Protein AF-A0A943UD88-F1 (afdb_monomer_lite)

Foldseek 3Di:
DKDKKKKFADDDQVLQVLLVVLLVPDPQFPDWDDDRGIIITTGPDDDDPVVVVVSCVVSVRDGMDMDD

Sequence (68 aa):
MAFSLFLQLYGCAETCERARALLENLPQIRRIDGKNTRLLLLLSSPISEGEFLSVLRKSGISGFSFYR

Radius of gyration: 10.81 Å; chains: 1; bounding box: 29×21×24 Å

pLDDT: mean 77.26, std 6.38, range [53.03, 86.56]

Structure (mmCIF, N/CA/C/O backbone):
data_AF-A0A943UD88-F1
#
_entry.id   AF-A0A943UD88-F1
#
loop_
_atom_site.group_PDB
_atom_site.id
_atom_site.type_symbol
_atom_site.label_atom_id
_atom_site.label_alt_id
_atom_site.label_comp_id
_atom_site.label_asym_id
_atom_site.label_entity_id
_atom_site.label_seq_id
_atom_site.pdbx_PDB_ins_code
_atom_site.Cartn_x
_atom_site.Cartn_y
_atom_site.Cartn_z
_atom_site.occupancy
_atom_site.B_iso_or_equiv
_atom_site.auth_seq_id
_atom_site.auth_comp_id
_atom_site.auth_asym_id
_atom_site.auth_atom_id
_atom_site.pdbx_PDB_model_num
ATOM 1 N N . MET A 1 1 ? -20.890 10.410 3.844 1.00 53.03 1 MET A N 1
ATOM 2 C CA . MET A 1 1 ? -19.739 11.205 3.364 1.00 53.03 1 MET A CA 1
ATOM 3 C C . MET A 1 1 ? -18.667 10.231 2.910 1.00 53.03 1 MET A C 1
ATOM 5 O O . MET A 1 1 ? -18.332 9.349 3.687 1.00 53.03 1 MET A O 1
ATOM 9 N N . ALA A 1 2 ? -18.221 10.308 1.657 1.00 62.19 2 ALA A N 1
ATOM 10 C CA . ALA A 1 2 ? -17.116 9.491 1.156 1.00 62.19 2 ALA A CA 1
ATOM 11 C C . ALA A 1 2 ? -15.839 10.335 1.204 1.00 62.19 2 ALA A C 1
ATOM 13 O O . ALA A 1 2 ? -15.860 11.483 0.767 1.00 62.19 2 ALA A O 1
ATOM 14 N N . PHE A 1 3 ? -14.761 9.789 1.762 1.00 75.06 3 PHE A N 1
ATOM 15 C CA . PHE A 1 3 ? -13.472 10.470 1.835 1.00 75.06 3 PHE A CA 1
ATOM 16 C C . PHE A 1 3 ? -12.628 10.007 0.650 1.00 75.06 3 PHE A C 1
ATOM 18 O O . PHE A 1 3 ? -12.329 8.824 0.534 1.00 75.06 3 PHE A O 1
ATOM 25 N N . SER A 1 4 ? -12.292 10.917 -0.258 1.00 80.44 4 SER A N 1
ATOM 26 C CA . SER A 1 4 ? -11.422 10.642 -1.403 1.00 80.44 4 SER A CA 1
ATOM 27 C C . SER A 1 4 ? -10.044 11.245 -1.169 1.00 80.44 4 SER A C 1
ATOM 29 O O . SER A 1 4 ? -9.947 12.375 -0.699 1.00 80.44 4 SER A O 1
ATOM 31 N N . LEU A 1 5 ? -8.993 10.507 -1.511 1.00 80.56 5 LEU A N 1
ATOM 32 C CA . LEU A 1 5 ? -7.608 10.954 -1.417 1.00 80.56 5 LEU A CA 1
ATOM 33 C C . LEU A 1 5 ? -6.871 10.565 -2.694 1.00 80.56 5 LEU A C 1
ATOM 35 O O . LEU A 1 5 ? -6.960 9.423 -3.139 1.00 80.56 5 LEU A O 1
ATOM 39 N N . PHE A 1 6 ? -6.142 11.499 -3.294 1.00 84.81 6 PHE A N 1
ATOM 40 C CA . PHE A 1 6 ? -5.331 11.202 -4.465 1.00 84.81 6 PHE A CA 1
ATOM 41 C C . PHE A 1 6 ? -3.913 10.851 -4.033 1.00 84.81 6 PHE A C 1
ATOM 43 O O . PHE A 1 6 ? -3.283 11.568 -3.260 1.00 84.81 6 PHE A O 1
ATOM 50 N N . LEU A 1 7 ? -3.408 9.742 -4.556 1.00 83.44 7 LEU A N 1
ATOM 51 C CA . LEU A 1 7 ? -2.062 9.249 -4.338 1.00 83.44 7 LEU A CA 1
ATOM 52 C C . LEU A 1 7 ? -1.360 9.113 -5.686 1.00 83.44 7 LEU A C 1
ATOM 54 O O . LEU A 1 7 ? -1.770 8.347 -6.554 1.00 83.44 7 LEU A O 1
ATOM 58 N N . GLN A 1 8 ? -0.263 9.834 -5.842 1.00 85.94 8 GLN A N 1
ATOM 59 C CA . GLN A 1 8 ? 0.664 9.678 -6.940 1.00 85.94 8 GLN A CA 1
ATOM 60 C C . GLN A 1 8 ? 1.894 8.897 -6.475 1.00 85.94 8 GLN A C 1
ATOM 62 O O . GLN A 1 8 ? 2.667 9.362 -5.645 1.00 85.94 8 GLN A O 1
ATOM 67 N N . LEU A 1 9 ? 2.067 7.698 -7.015 1.00 83.69 9 LEU A N 1
ATOM 68 C CA . LEU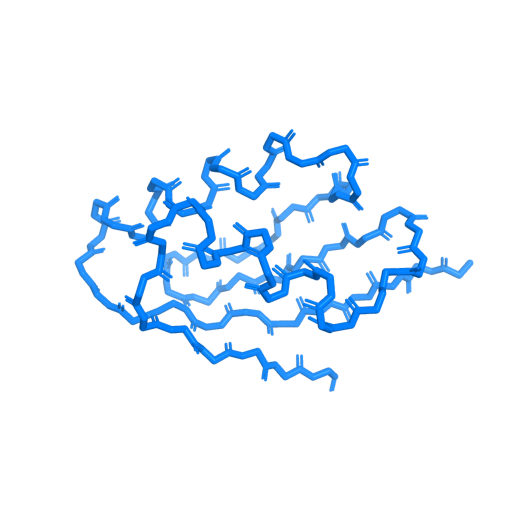 A 1 9 ? 3.225 6.840 -6.814 1.00 83.69 9 LEU A CA 1
ATOM 69 C C . LEU A 1 9 ? 4.305 7.181 -7.843 1.00 83.69 9 LEU A C 1
ATOM 71 O O . LEU A 1 9 ? 4.017 7.379 -9.024 1.00 83.69 9 LEU A O 1
ATOM 75 N N . TYR A 1 10 ? 5.553 7.219 -7.396 1.00 79.44 10 TYR A N 1
ATOM 76 C CA . TYR A 1 10 ? 6.727 7.418 -8.233 1.00 79.44 10 TYR A CA 1
ATOM 77 C C . TYR A 1 10 ? 7.598 6.166 -8.163 1.00 79.44 10 TYR A C 1
ATOM 79 O O . TYR A 1 10 ? 7.952 5.700 -7.084 1.00 79.44 10 TYR A O 1
ATOM 87 N N . GLY A 1 11 ? 7.940 5.611 -9.321 1.00 76.06 11 GLY A N 1
ATOM 88 C CA . GLY A 1 11 ? 8.749 4.400 -9.418 1.00 76.06 11 GLY A CA 1
ATOM 89 C C . GLY A 1 11 ? 8.368 3.544 -10.619 1.00 76.06 11 GLY A C 1
ATOM 90 O O . GLY A 1 11 ? 7.586 3.958 -11.476 1.00 76.06 11 GLY A O 1
ATOM 91 N N . CYS A 1 12 ? 8.931 2.338 -10.676 1.00 77.94 12 CYS A N 1
ATOM 92 C CA . CYS A 1 12 ? 8.612 1.351 -11.704 1.00 77.94 12 CYS A CA 1
ATOM 93 C C . CYS A 1 12 ? 7.176 0.821 -11.560 1.00 77.94 12 CYS A C 1
ATOM 95 O O . CYS A 1 12 ? 6.582 0.870 -10.479 1.00 77.94 12 CYS A O 1
ATOM 97 N N . ALA A 1 13 ? 6.634 0.274 -12.652 1.00 78.75 13 ALA A N 1
ATOM 98 C CA . ALA A 1 13 ? 5.286 -0.292 -12.688 1.00 78.75 13 ALA A CA 1
ATOM 99 C C . ALA A 1 13 ? 5.079 -1.388 -11.625 1.00 78.75 13 ALA A C 1
ATOM 101 O O . ALA A 1 13 ? 4.069 -1.355 -10.929 1.00 78.75 13 ALA A O 1
ATOM 102 N N . GLU A 1 14 ? 6.064 -2.272 -11.418 1.00 80.06 14 GLU A N 1
ATOM 103 C CA . GLU A 1 14 ? 6.032 -3.294 -10.357 1.00 80.06 14 GLU A CA 1
ATOM 104 C C . GLU A 1 14 ? 5.884 -2.686 -8.958 1.00 80.06 14 GLU A C 1
ATOM 106 O O . GLU A 1 14 ? 5.058 -3.134 -8.165 1.00 80.06 14 GLU A O 1
ATOM 111 N N . THR A 1 15 ? 6.644 -1.633 -8.645 1.00 77.56 15 THR A N 1
ATOM 112 C CA . THR A 1 15 ? 6.551 -0.946 -7.349 1.00 77.56 15 THR A CA 1
ATOM 113 C C . THR A 1 15 ? 5.180 -0.304 -7.168 1.00 77.56 15 THR A C 1
ATOM 115 O O . THR A 1 15 ? 4.608 -0.366 -6.080 1.00 77.56 15 THR A O 1
ATOM 118 N N . CYS A 1 16 ? 4.631 0.279 -8.237 1.00 79.12 16 CYS A N 1
ATOM 119 C CA . CYS A 1 16 ? 3.311 0.899 -8.208 1.00 79.12 16 CYS A CA 1
ATOM 120 C C . CYS A 1 16 ? 2.195 -0.134 -8.012 1.00 79.12 16 CYS A C 1
ATOM 122 O O . CYS A 1 16 ? 1.274 0.091 -7.229 1.00 79.12 16 CYS A O 1
ATOM 124 N N . GLU A 1 17 ? 2.288 -1.281 -8.683 1.00 82.12 17 GLU A N 1
ATOM 125 C CA . GLU A 1 17 ? 1.326 -2.373 -8.551 1.00 82.12 17 GLU A CA 1
ATOM 126 C C . GLU A 1 17 ? 1.372 -2.992 -7.151 1.00 82.12 17 GLU A C 1
ATOM 128 O O . GLU A 1 17 ? 0.335 -3.178 -6.514 1.00 82.12 17 GLU A O 1
ATOM 133 N N . ARG A 1 18 ? 2.576 -3.209 -6.612 1.00 80.56 18 ARG A N 1
ATOM 134 C CA . ARG A 1 18 ? 2.764 -3.719 -5.250 1.00 80.56 18 ARG A CA 1
ATOM 135 C C . ARG A 1 18 ? 2.211 -2.751 -4.207 1.00 80.56 18 ARG A C 1
ATOM 137 O O . ARG A 1 18 ? 1.514 -3.171 -3.286 1.00 80.56 18 ARG A O 1
ATOM 144 N N . ALA A 1 19 ? 2.465 -1.454 -4.380 1.00 79.62 19 ALA A N 1
ATOM 145 C CA . ALA A 1 19 ? 1.898 -0.408 -3.539 1.00 79.62 19 ALA A CA 1
ATOM 146 C C . ALA A 1 19 ? 0.365 -0.378 -3.620 1.00 79.62 19 ALA A C 1
ATOM 148 O O . ALA A 1 19 ? -0.299 -0.305 -2.589 1.00 79.62 19 ALA A O 1
ATOM 149 N N . ARG A 1 20 ? -0.207 -0.506 -4.822 1.00 81.75 20 ARG A N 1
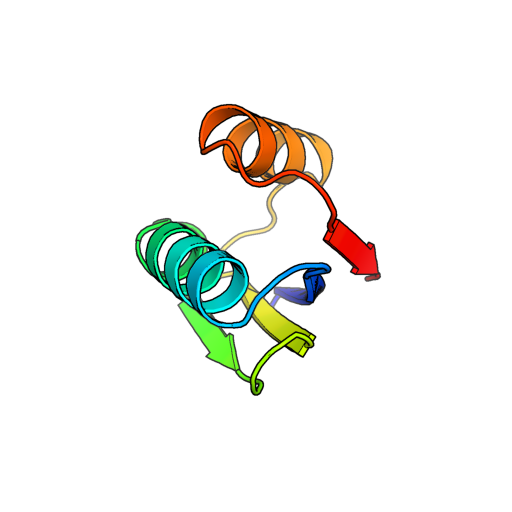ATOM 150 C CA . ARG A 1 20 ? -1.657 -0.606 -5.012 1.00 81.75 20 ARG A CA 1
ATOM 151 C C . ARG A 1 20 ? -2.245 -1.817 -4.288 1.00 81.75 20 ARG A C 1
ATOM 153 O O . ARG A 1 20 ? -3.227 -1.656 -3.575 1.00 81.75 20 ARG A O 1
ATOM 160 N N . ALA A 1 21 ? -1.648 -2.998 -4.428 1.00 83.56 21 ALA A N 1
ATOM 161 C CA . ALA A 1 21 ? -2.120 -4.217 -3.770 1.00 83.56 21 ALA A CA 1
ATOM 162 C C . ALA A 1 21 ? -2.056 -4.120 -2.234 1.00 83.56 21 ALA A C 1
ATOM 164 O O . ALA A 1 21 ? -2.942 -4.606 -1.531 1.00 83.56 21 ALA A O 1
ATOM 165 N N . LEU A 1 22 ? -1.024 -3.460 -1.700 1.00 81.50 22 LEU A N 1
ATOM 166 C CA . LEU A 1 22 ? -0.904 -3.182 -0.266 1.00 81.50 22 LEU A CA 1
ATOM 167 C C . LEU A 1 22 ? -2.004 -2.241 0.223 1.00 81.50 22 LEU A C 1
ATOM 169 O O . LEU A 1 22 ? -2.607 -2.490 1.261 1.00 81.50 22 LEU A O 1
ATOM 173 N N . LEU A 1 23 ? -2.281 -1.188 -0.544 1.00 79.81 23 LEU A N 1
ATOM 174 C CA . LEU A 1 23 ? -3.351 -0.239 -0.264 1.00 79.81 23 LEU A CA 1
ATOM 175 C C . LEU A 1 23 ? -4.731 -0.899 -0.336 1.00 79.81 23 LEU A C 1
ATOM 177 O O . LEU A 1 23 ? -5.576 -0.640 0.511 1.00 79.81 23 LEU A O 1
ATOM 181 N N . GLU A 1 24 ? -4.962 -1.781 -1.305 1.00 83.31 24 GLU A N 1
ATOM 182 C CA . GLU A 1 24 ? -6.251 -2.463 -1.464 1.00 83.31 24 GLU A CA 1
ATOM 183 C C . GLU A 1 24 ? -6.537 -3.430 -0.306 1.00 83.31 24 GLU A C 1
ATOM 185 O O . GLU A 1 24 ? -7.686 -3.608 0.083 1.00 83.31 24 GLU A O 1
ATOM 190 N N . ASN A 1 25 ? -5.487 -3.983 0.308 1.00 82.56 25 ASN A N 1
ATOM 191 C CA . ASN A 1 25 ? -5.597 -4.792 1.522 1.00 82.56 25 ASN A CA 1
ATOM 192 C C . ASN A 1 25 ? -5.859 -3.976 2.797 1.00 82.56 25 ASN A C 1
ATOM 194 O O . ASN A 1 25 ? -6.102 -4.562 3.855 1.00 82.56 25 ASN A O 1
ATOM 198 N N . LEU A 1 26 ? -5.799 -2.640 2.753 1.00 78.25 26 LEU A N 1
ATOM 199 C CA . LEU A 1 26 ? -6.090 -1.841 3.937 1.00 78.25 26 LEU A CA 1
ATOM 200 C C . LEU A 1 26 ? -7.602 -1.800 4.187 1.00 78.25 26 LEU A C 1
ATOM 202 O O . LEU A 1 26 ? -8.345 -1.319 3.335 1.00 78.25 26 LEU A O 1
ATOM 206 N N . PRO A 1 27 ? -8.071 -2.148 5.400 1.00 77.12 27 PRO A N 1
ATOM 207 C CA . PRO A 1 27 ? -9.504 -2.156 5.733 1.00 77.12 27 PRO A CA 1
ATOM 208 C C . PRO A 1 27 ? -10.153 -0.762 5.659 1.00 77.12 27 PRO A C 1
ATOM 210 O O . PRO A 1 27 ? -11.371 -0.606 5.682 1.00 77.12 27 PRO A O 1
ATOM 213 N N . GLN A 1 28 ? -9.316 0.268 5.597 1.00 77.25 28 GLN A N 1
ATOM 214 C CA . GLN A 1 28 ? -9.681 1.678 5.572 1.00 77.25 28 GLN A CA 1
ATOM 215 C C . GLN A 1 28 ? -9.984 2.146 4.148 1.00 77.25 28 GLN A C 1
ATOM 217 O O . GLN A 1 28 ? -10.713 3.120 3.958 1.00 77.25 28 GLN A O 1
ATOM 222 N N . ILE A 1 29 ? -9.441 1.440 3.155 1.00 82.06 29 ILE A N 1
ATOM 223 C CA . ILE A 1 29 ? -9.643 1.709 1.743 1.00 82.06 29 ILE A CA 1
ATOM 224 C C . ILE A 1 29 ? -10.843 0.897 1.281 1.00 82.06 29 ILE A C 1
ATOM 226 O O . ILE A 1 29 ? -10.871 -0.326 1.315 1.00 82.06 29 ILE A O 1
ATOM 230 N N . ARG A 1 30 ? -11.864 1.619 0.840 1.00 83.62 30 ARG A N 1
ATOM 231 C CA . ARG A 1 30 ? -13.075 1.058 0.260 1.00 83.62 30 ARG A CA 1
ATOM 232 C C . ARG A 1 30 ? -12.876 0.676 -1.196 1.00 83.62 30 ARG A C 1
ATOM 234 O O . ARG A 1 30 ? -13.459 -0.295 -1.665 1.00 83.62 30 ARG A O 1
ATOM 241 N N . ARG A 1 31 ? -12.146 1.511 -1.935 1.00 84.56 31 ARG A N 1
ATOM 242 C CA . ARG A 1 31 ? -11.907 1.328 -3.366 1.00 84.56 31 ARG A CA 1
ATOM 243 C C . ARG A 1 31 ? -10.673 2.102 -3.795 1.00 84.56 31 ARG A C 1
ATOM 245 O O . ARG A 1 31 ? -10.418 3.190 -3.286 1.00 84.56 31 ARG A O 1
ATOM 252 N N . ILE A 1 32 ? -9.954 1.559 -4.765 1.00 85.50 32 ILE A N 1
ATOM 253 C CA . ILE A 1 32 ? -8.878 2.260 -5.457 1.00 85.50 32 ILE A CA 1
ATOM 254 C C . ILE A 1 32 ? -9.285 2.403 -6.915 1.00 85.50 32 ILE A C 1
ATOM 256 O O . ILE A 1 32 ? -9.554 1.409 -7.588 1.00 85.50 32 ILE A O 1
ATOM 260 N N . ASP A 1 33 ? -9.344 3.637 -7.385 1.00 83.88 33 ASP A N 1
ATOM 261 C CA . ASP A 1 33 ? -9.528 3.982 -8.787 1.00 83.88 33 ASP A CA 1
ATOM 262 C C . ASP A 1 33 ? -8.216 4.543 -9.358 1.00 83.88 33 ASP A C 1
ATOM 264 O O . ASP A 1 33 ? -7.314 4.897 -8.606 1.00 83.88 33 ASP A O 1
ATOM 268 N N . GLY A 1 34 ? -8.058 4.601 -10.676 1.00 75.12 34 GLY A N 1
ATOM 269 C CA . GLY A 1 34 ? -6.818 5.067 -11.311 1.00 75.12 34 GLY A CA 1
ATOM 270 C C . GLY A 1 34 ? -5.885 3.974 -11.850 1.00 75.12 34 GLY A C 1
ATOM 271 O O . GLY A 1 34 ? -6.074 2.771 -11.653 1.00 75.12 34 GLY A O 1
ATOM 272 N N . LYS A 1 35 ? -4.89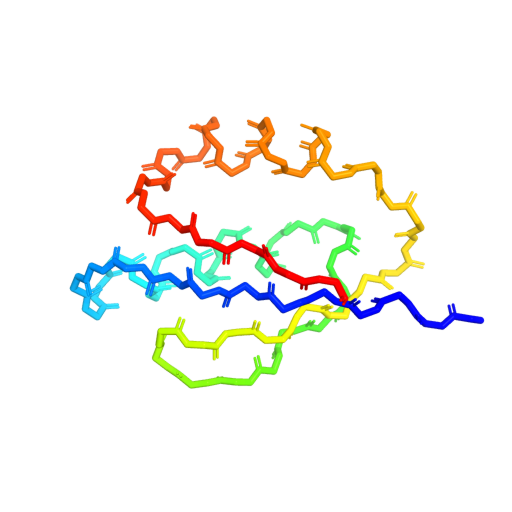1 4.415 -12.629 1.00 70.94 35 LYS A N 1
ATOM 273 C CA . LYS A 1 35 ? -4.030 3.571 -13.473 1.00 70.94 35 LYS A CA 1
ATOM 274 C C . LYS A 1 35 ? -2.563 3.964 -13.294 1.00 70.94 35 LYS A C 1
ATOM 276 O O . LYS A 1 35 ? -2.232 5.151 -13.278 1.00 70.94 35 LYS A O 1
ATOM 281 N N . ASN A 1 36 ? -1.684 2.963 -13.241 1.00 71.31 36 ASN A N 1
ATOM 282 C CA . ASN A 1 36 ? -0.231 3.104 -13.105 1.00 71.31 36 ASN A CA 1
ATOM 283 C C . ASN A 1 36 ? 0.188 3.875 -11.843 1.00 71.31 36 ASN A C 1
ATOM 285 O O . ASN A 1 36 ? 0.181 3.333 -10.744 1.00 71.31 36 ASN A O 1
ATOM 289 N N . THR A 1 37 ? 0.567 5.137 -12.024 1.00 78.19 37 THR A N 1
ATOM 290 C CA . THR A 1 37 ? 1.203 5.993 -11.024 1.00 78.19 37 THR A CA 1
ATOM 291 C C . THR A 1 37 ? 0.217 6.907 -10.320 1.00 78.19 37 THR A C 1
ATOM 293 O O . THR A 1 37 ? 0.572 7.489 -9.307 1.00 78.19 37 THR A O 1
ATOM 296 N N . ARG A 1 38 ? -1.015 7.058 -10.816 1.00 83.00 38 ARG A N 1
ATOM 297 C CA . ARG A 1 38 ? -2.040 7.899 -10.184 1.00 83.00 38 ARG A CA 1
ATOM 298 C C . ARG A 1 38 ? -3.189 7.032 -9.708 1.00 83.00 38 ARG A C 1
ATOM 300 O O . ARG A 1 38 ? -3.880 6.419 -10.521 1.00 83.00 38 ARG A O 1
ATOM 307 N N . LEU A 1 39 ? -3.378 7.009 -8.398 1.00 84.69 39 LEU A N 1
ATOM 308 C CA . LEU A 1 39 ? -4.401 6.251 -7.702 1.00 84.69 39 LEU A CA 1
ATOM 309 C C . LEU A 1 39 ? -5.316 7.216 -6.946 1.00 84.69 39 LEU A C 1
ATOM 311 O O . LEU A 1 39 ? -4.863 8.115 -6.247 1.00 84.69 39 LEU A O 1
ATOM 315 N N . LEU A 1 40 ? -6.615 7.019 -7.078 1.00 86.56 40 LEU A N 1
ATOM 316 C CA . LEU A 1 40 ? -7.655 7.659 -6.297 1.00 86.56 40 LEU A CA 1
ATOM 317 C C . LEU A 1 40 ? -8.133 6.661 -5.247 1.00 86.56 40 LEU A C 1
ATOM 319 O O . LEU A 1 40 ? -8.710 5.626 -5.562 1.00 86.56 40 LEU A O 1
ATOM 323 N N . LEU A 1 41 ? -7.896 6.976 -3.988 1.00 85.69 41 LEU A N 1
ATOM 324 C CA . LEU A 1 41 ? -8.249 6.149 -2.851 1.00 85.69 41 LEU A CA 1
ATOM 325 C C . LEU A 1 41 ? -9.570 6.648 -2.280 1.00 85.69 41 LEU A C 1
ATOM 327 O O . LEU A 1 41 ? -9.674 7.772 -1.794 1.00 85.69 41 LEU A O 1
ATOM 331 N N . LEU A 1 42 ? -10.587 5.802 -2.332 1.00 85.75 42 LEU A N 1
ATOM 332 C CA . LEU A 1 42 ? -11.840 5.998 -1.622 1.00 85.75 42 LEU A CA 1
ATOM 333 C C . LEU A 1 42 ? -11.714 5.332 -0.262 1.00 85.75 42 LEU A C 1
ATOM 335 O O . LEU A 1 42 ? -11.577 4.115 -0.173 1.00 85.75 42 LEU A O 1
ATOM 339 N N . LEU A 1 43 ? -11.776 6.129 0.793 1.00 82.25 43 LEU A N 1
ATOM 340 C CA . LEU A 1 43 ? -11.692 5.698 2.177 1.00 82.25 43 LEU A CA 1
ATOM 341 C C . LEU A 1 43 ? -13.103 5.483 2.746 1.00 82.25 43 LEU A C 1
ATOM 343 O O . LEU A 1 43 ? -14.018 6.283 2.518 1.00 82.25 43 LEU A O 1
ATOM 347 N N . SER A 1 44 ? -13.274 4.397 3.501 1.00 77.25 44 SER A N 1
ATOM 348 C CA . SER A 1 44 ? -14.520 4.100 4.228 1.00 77.25 44 SER A CA 1
ATOM 349 C C . SER A 1 44 ? -14.683 4.963 5.480 1.00 77.25 44 SER A C 1
ATOM 351 O O . SER A 1 44 ? -15.812 5.257 5.868 1.00 77.25 44 SER A O 1
ATOM 353 N N . SER A 1 45 ? -13.571 5.395 6.077 1.00 74.00 45 SER A N 1
ATOM 354 C CA . SER A 1 45 ? -13.532 6.166 7.322 1.00 74.00 45 SER A CA 1
ATOM 355 C C . SER A 1 45 ? -12.559 7.342 7.200 1.00 74.00 45 SER A C 1
ATOM 357 O O . SER A 1 45 ? -11.597 7.252 6.433 1.00 74.00 45 SER A O 1
ATOM 359 N N . PRO A 1 46 ? -12.771 8.439 7.950 1.00 69.25 46 PRO A N 1
ATOM 360 C CA . PRO A 1 46 ? -11.805 9.524 8.028 1.00 69.25 46 PRO A CA 1
ATOM 361 C C . PRO A 1 46 ? -10.552 9.020 8.743 1.00 69.25 46 PRO A C 1
ATOM 363 O O . PRO A 1 46 ? -10.534 8.890 9.964 1.00 69.25 46 PRO A O 1
ATOM 366 N N . ILE A 1 47 ? -9.511 8.715 7.974 1.00 71.06 47 ILE A N 1
ATOM 367 C CA . ILE A 1 47 ? -8.188 8.444 8.522 1.00 71.06 47 ILE A CA 1
ATOM 368 C C . ILE A 1 47 ? -7.374 9.740 8.537 1.00 7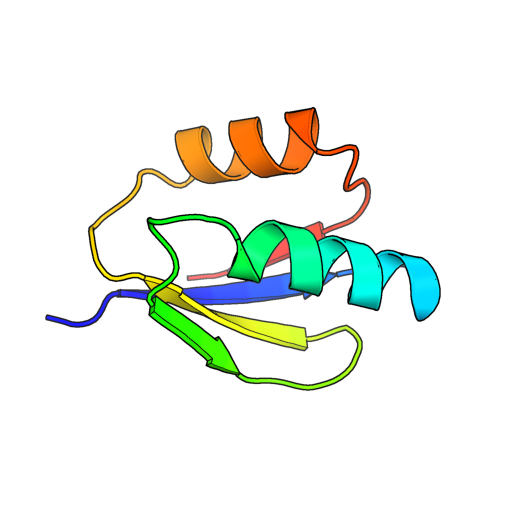1.06 47 ILE A C 1
ATOM 370 O O . ILE A 1 47 ? -7.474 10.556 7.617 1.00 71.06 47 ILE A O 1
ATOM 374 N N . SER A 1 48 ? -6.548 9.928 9.563 1.00 70.06 48 SER A N 1
ATOM 375 C CA . SER A 1 48 ? -5.559 11.004 9.563 1.00 70.06 48 SER A CA 1
ATOM 376 C C . SER A 1 48 ? -4.465 10.709 8.540 1.00 70.06 48 SER A C 1
ATOM 378 O O . SER A 1 48 ? -3.940 9.598 8.478 1.00 70.06 48 SER A O 1
ATOM 380 N N . GLU A 1 49 ? -4.066 11.728 7.783 1.00 72.06 49 GLU A N 1
ATOM 381 C CA . GLU A 1 49 ? -3.000 11.632 6.775 1.00 72.06 49 GLU A CA 1
ATOM 382 C C . GLU A 1 49 ? -1.701 11.064 7.374 1.00 72.06 49 GLU A C 1
ATOM 384 O O . GLU A 1 49 ? -1.036 10.247 6.745 1.00 72.06 49 GLU A O 1
ATOM 389 N N . GLY A 1 50 ? -1.388 11.409 8.630 1.00 73.75 50 GLY A N 1
ATOM 390 C CA . GLY A 1 50 ? -0.231 10.880 9.359 1.00 73.75 50 GLY A CA 1
ATOM 391 C C . GLY A 1 50 ? -0.275 9.368 9.618 1.00 73.75 50 GLY A C 1
ATOM 392 O 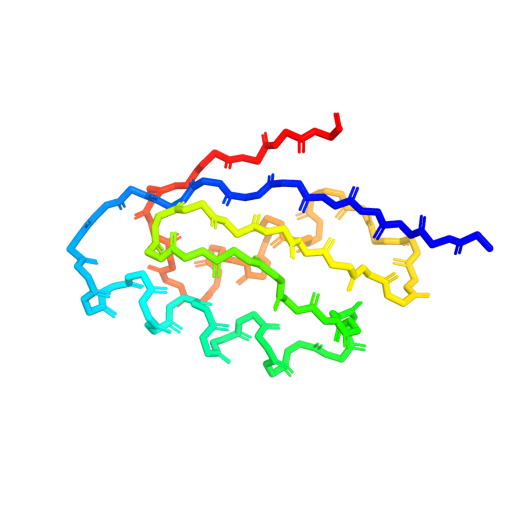O . GLY A 1 50 ? 0.742 8.695 9.462 1.00 73.75 50 GLY A O 1
ATOM 393 N N . GLU A 1 51 ? -1.443 8.816 9.954 1.00 76.50 51 GLU A N 1
ATOM 394 C CA . GLU A 1 51 ? -1.633 7.366 10.136 1.00 76.50 51 GLU A CA 1
ATOM 395 C C . GLU A 1 51 ? -1.455 6.639 8.801 1.00 76.50 51 GLU A C 1
ATOM 397 O O . GLU A 1 51 ? -0.715 5.660 8.704 1.00 76.50 51 GLU A O 1
ATOM 402 N N . PHE A 1 52 ? -2.055 7.179 7.740 1.00 75.75 52 PHE A N 1
ATOM 403 C C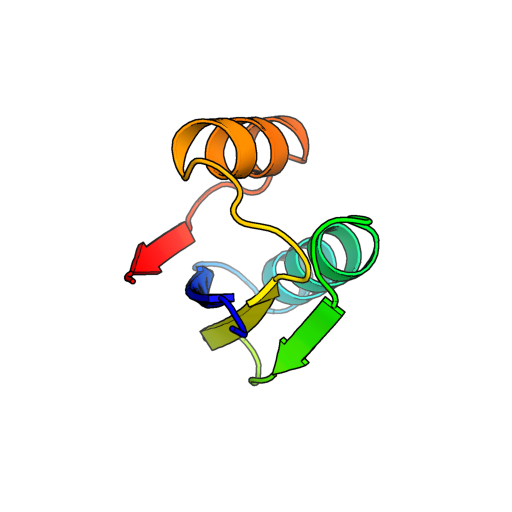A . PHE A 1 52 ? -1.933 6.625 6.396 1.00 75.75 52 PHE A CA 1
ATOM 404 C C . PHE A 1 52 ? -0.486 6.657 5.882 1.00 75.75 52 PHE A C 1
ATOM 406 O O . PHE A 1 52 ? 0.014 5.668 5.346 1.00 75.75 52 PHE A O 1
ATOM 413 N N . LEU A 1 53 ? 0.224 7.761 6.124 1.00 74.25 53 LEU A N 1
ATOM 414 C CA . LEU A 1 53 ? 1.650 7.906 5.834 1.00 74.25 53 LEU A CA 1
ATOM 415 C C . LEU A 1 53 ? 2.509 6.895 6.585 1.00 74.25 53 LEU A C 1
ATOM 417 O O . LEU A 1 53 ? 3.452 6.343 6.019 1.00 74.25 53 LEU A O 1
ATOM 421 N N . SER A 1 54 ? 2.196 6.666 7.859 1.00 77.81 54 SER A N 1
ATOM 422 C CA . SER A 1 54 ? 2.913 5.715 8.704 1.00 77.81 54 SER A CA 1
ATOM 423 C C . SER A 1 54 ? 2.738 4.285 8.189 1.00 77.81 54 SER A C 1
ATOM 425 O O . SER A 1 54 ? 3.713 3.539 8.096 1.00 77.81 54 SER A O 1
ATOM 427 N N . VAL A 1 55 ? 1.523 3.924 7.761 1.00 75.56 55 VAL A N 1
ATOM 428 C CA . VAL A 1 55 ? 1.228 2.634 7.121 1.00 75.56 55 VAL A CA 1
ATOM 429 C C . VAL A 1 55 ? 1.984 2.488 5.800 1.00 75.56 55 VAL A C 1
ATOM 431 O O . VAL A 1 55 ? 2.703 1.508 5.624 1.00 75.56 55 VAL A O 1
ATOM 434 N N . LEU A 1 56 ? 1.909 3.484 4.911 1.00 75.38 56 LEU A N 1
ATOM 435 C CA . LEU A 1 56 ? 2.629 3.486 3.633 1.00 75.38 56 LEU A CA 1
ATOM 436 C C . LEU A 1 56 ? 4.147 3.334 3.814 1.00 75.38 56 LEU A C 1
ATOM 438 O O . LEU A 1 56 ? 4.782 2.536 3.121 1.00 75.38 56 LEU A O 1
ATOM 442 N N . ARG A 1 57 ? 4.721 4.056 4.786 1.00 74.50 57 ARG A N 1
ATOM 443 C CA . ARG A 1 57 ? 6.140 3.948 5.148 1.00 74.50 57 ARG A CA 1
ATOM 444 C C . ARG A 1 57 ? 6.495 2.566 5.686 1.00 74.50 57 ARG A C 1
ATOM 446 O O . ARG A 1 57 ? 7.508 2.009 5.275 1.00 74.50 57 ARG A O 1
ATOM 453 N N . LYS A 1 58 ? 5.672 1.997 6.575 1.00 75.69 58 LYS A N 1
ATOM 454 C CA . LYS A 1 58 ? 5.870 0.634 7.103 1.00 75.69 58 LYS A CA 1
ATOM 455 C C . LYS A 1 58 ? 5.800 -0.426 6.010 1.00 75.69 58 LYS A C 1
ATOM 457 O O . LYS A 1 58 ? 6.520 -1.414 6.082 1.00 75.69 58 LYS A O 1
ATOM 462 N N . SER A 1 59 ? 4.977 -0.210 4.989 1.00 67.06 59 SER A N 1
ATOM 463 C CA . SER A 1 59 ? 4.880 -1.095 3.830 1.00 67.06 59 SER A CA 1
ATOM 464 C C . SER A 1 59 ? 6.075 -0.998 2.869 1.00 67.06 59 SER A C 1
ATOM 466 O O . SER A 1 59 ? 6.119 -1.734 1.886 1.00 67.06 59 SER A O 1
ATOM 468 N N . GLY A 1 60 ? 7.046 -0.113 3.126 1.00 68.00 60 GLY A N 1
ATOM 469 C CA . GLY A 1 60 ? 8.245 0.046 2.298 1.00 68.00 60 GLY A CA 1
ATOM 470 C C . GLY A 1 60 ? 8.017 0.837 1.009 1.00 68.00 60 GLY A C 1
ATOM 471 O O . GLY A 1 60 ? 8.921 0.936 0.179 1.00 68.00 60 GLY A O 1
ATOM 472 N N . ILE A 1 61 ? 6.832 1.429 0.831 1.00 72.31 61 ILE A N 1
ATOM 473 C CA . ILE A 1 61 ? 6.529 2.261 -0.333 1.00 72.31 61 ILE A CA 1
ATOM 474 C C . ILE A 1 61 ? 7.298 3.570 -0.155 1.00 72.31 61 ILE A C 1
ATOM 476 O O . ILE A 1 61 ? 7.009 4.366 0.735 1.00 72.31 61 ILE A O 1
ATOM 480 N N . SER A 1 62 ? 8.312 3.776 -0.988 1.00 65.25 62 SER A N 1
ATOM 481 C CA . SER A 1 62 ? 9.176 4.955 -0.957 1.00 65.25 62 SER A CA 1
ATOM 482 C C . SER A 1 62 ? 9.015 5.703 -2.277 1.00 65.25 62 SER A C 1
ATOM 484 O O . SER A 1 62 ? 9.189 5.104 -3.332 1.00 65.25 62 SER A O 1
ATOM 486 N N . GLY A 1 63 ? 8.653 6.990 -2.225 1.00 73.75 63 GLY A N 1
ATOM 487 C CA . GLY A 1 63 ? 8.385 7.804 -3.419 1.00 73.75 63 GLY A CA 1
ATOM 488 C C . GLY A 1 63 ? 6.899 7.903 -3.759 1.00 73.75 63 GLY A C 1
ATOM 489 O O . GLY A 1 63 ? 6.431 7.347 -4.744 1.00 73.75 63 GLY A O 1
ATOM 490 N N . PHE A 1 64 ? 6.141 8.638 -2.952 1.00 78.06 64 PHE A N 1
ATOM 491 C CA . PHE A 1 64 ? 4.744 8.939 -3.243 1.00 78.06 64 PHE A CA 1
ATOM 492 C C . PHE A 1 64 ? 4.411 10.374 -2.831 1.00 78.06 64 PHE A C 1
ATOM 494 O O . PHE A 1 64 ? 4.958 10.897 -1.862 1.00 78.06 64 PHE A O 1
ATOM 501 N N . SER A 1 65 ? 3.507 11.005 -3.568 1.00 76.88 65 SER A N 1
ATOM 502 C CA . SER A 1 65 ? 2.851 12.252 -3.187 1.00 76.88 65 SER A CA 1
ATOM 503 C C . SER A 1 65 ? 1.381 11.967 -2.986 1.00 76.88 65 SER A C 1
ATOM 505 O O . SER A 1 65 ? 0.761 11.315 -3.816 1.00 76.88 65 SER A O 1
ATOM 507 N N . PHE A 1 66 ? 0.807 12.479 -1.914 1.00 77.06 66 PHE A N 1
ATOM 508 C CA . PHE A 1 66 ? -0.634 12.500 -1.730 1.00 77.06 66 PHE A CA 1
ATOM 509 C C . PHE A 1 66 ? -1.111 13.949 -1.805 1.00 77.06 66 PHE A C 1
ATOM 511 O O . PHE A 1 66 ? -0.380 14.868 -1.435 1.00 77.06 66 PHE A O 1
ATOM 518 N N . TYR A 1 67 ? -2.315 14.147 -2.319 1.00 70.81 67 TYR A N 1
ATOM 519 C CA . TYR A 1 67 ? -3.009 15.427 -2.312 1.00 70.81 67 TYR A CA 1
ATOM 520 C C . TYR A 1 67 ? -4.500 15.177 -2.074 1.00 70.81 67 TYR A C 1
ATOM 522 O O . TYR A 1 67 ? -5.036 14.121 -2.430 1.00 70.81 67 TYR A O 1
ATOM 530 N N . ARG A 1 68 ? -5.134 16.113 -1.372 1.00 62.91 68 ARG A N 1
ATOM 531 C CA . ARG A 1 68 ? -6.482 15.972 -0.821 1.00 62.91 68 ARG A CA 1
ATOM 532 C C . ARG A 1 68 ? -7.500 16.755 -1.633 1.00 62.91 68 ARG A C 1
ATOM 534 O O . ARG A 1 68 ? -7.141 17.858 -2.097 1.00 62.91 68 ARG A O 1
#

Secondary structure (DSSP, 8-state):
--EEEEEEE-S-HHHHHHHHHHHHT-TTEEEEEEETTEEEEEESS---HHHHHHHHHHTT--SEEEE-